Protein AF-0000000077147891 (afdb_homodimer)

Sequence (150 aa):
MVNLTILNRVKELRARFNFTQSVLAEKVGVTRQTIAAIEKGDYVPSLLLALTICDVFQLKMEDVFVLNKEEEEDEMVNLTILNRVKELRARFNFTQSVLAEKVGVTRQTIAAIEKGDYVPSLLLALTICDVFQLKMEDVFVLNKEEEEDE

Secondary structure (DSSP, 8-state):
-EEEEEEE-HHHHHHHTT--HHHHHHHHTS-HHHHHHHHHTS-PPPHHHHHHHHHHHT--HHHHEEEEEEE----/-EEEEEEE-HHHHHHHTT--HHHHHHHHTS-HHHHHHHHHTS-PPPHHHHHHHHHHHT--HHHHEEEEEEE----

Solvent-accessible surface area (backbone atoms only — not comparable to full-atom values): 8628 Å² total; per-residue (Å²): 90,80,44,80,45,77,45,69,39,56,57,62,49,35,53,76,71,70,41,53,55,56,55,48,12,58,76,63,70,54,49,39,67,55,47,51,31,40,57,70,64,78,38,79,60,47,39,68,55,46,51,42,48,24,57,75,68,68,48,56,54,74,77,40,46,37,84,39,80,40,74,45,72,78,125,91,79,44,80,43,78,45,69,40,55,58,62,51,35,53,74,72,70,39,52,55,57,55,48,11,58,76,62,69,52,50,40,66,56,46,51,31,40,56,70,65,79,35,79,60,47,38,67,54,46,52,42,47,23,57,75,68,69,48,56,54,73,76,40,45,38,85,39,78,42,76,44,72,79,124

Structure (mmCIF, N/CA/C/O backbone):
data_AF-0000000077147891-model_v1
#
loop_
_entity.id
_entity.type
_entity.pdbx_description
1 polymer 'Transcriptional regulator, PBSX family'
#
loop_
_atom_site.group_PDB
_atom_site.id
_atom_site.type_symbol
_atom_site.label_atom_id
_atom_site.label_alt_id
_atom_site.label_comp_id
_atom_site.label_asym_id
_atom_site.label_entity_id
_atom_site.label_seq_id
_atom_site.pdbx_PDB_ins_code
_atom_site.Cartn_x
_atom_site.Cartn_y
_atom_site.Cartn_z
_atom_site.occupancy
_atom_site.B_iso_or_equiv
_atom_site.auth_seq_id
_atom_site.auth_comp_id
_atom_site.auth_asym_id
_atom_site.auth_atom_id
_atom_site.pdbx_PDB_model_num
ATOM 1 N N . MET A 1 1 ? -22.75 -6.992 -5.176 1 82.69 1 MET A N 1
ATOM 2 C CA . MET A 1 1 ? -21.406 -6.77 -5.691 1 82.69 1 MET A CA 1
ATOM 3 C C . MET A 1 1 ? -20.516 -6.105 -4.641 1 82.69 1 MET A C 1
ATOM 5 O O . MET A 1 1 ? -20.984 -5.285 -3.855 1 82.69 1 MET A O 1
ATOM 9 N N . VAL A 1 2 ? -19.234 -6.695 -4.367 1 86.44 2 VAL A N 1
ATOM 10 C CA . VAL A 1 2 ? -18.375 -6.16 -3.316 1 86.44 2 VAL A CA 1
ATOM 11 C C . VAL A 1 2 ? -17.594 -4.961 -3.848 1 86.44 2 VAL A C 1
ATOM 13 O O . VAL A 1 2 ? -16.953 -5.039 -4.906 1 86.44 2 VAL A O 1
ATOM 16 N N . ASN A 1 3 ? -17.844 -3.812 -3.211 1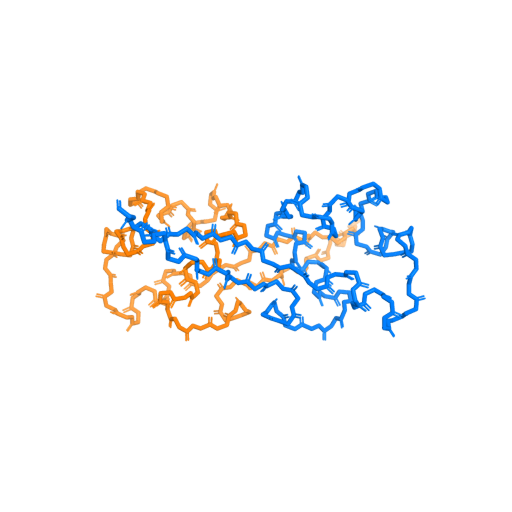 91.12 3 ASN A N 1
ATOM 17 C CA . ASN A 1 3 ? -17.094 -2.604 -3.551 1 91.12 3 ASN A CA 1
ATOM 18 C C . ASN A 1 3 ? -15.898 -2.41 -2.631 1 91.12 3 ASN A C 1
ATOM 20 O O . ASN A 1 3 ? -16.047 -2.389 -1.407 1 91.12 3 ASN A O 1
ATOM 24 N N . LEU A 1 4 ? -14.656 -2.375 -3.23 1 91.94 4 LEU A N 1
ATOM 25 C CA . LEU A 1 4 ? -13.43 -2.199 -2.467 1 91.94 4 LEU A CA 1
ATOM 26 C C . LEU A 1 4 ? -12.961 -0.747 -2.514 1 91.94 4 LEU A C 1
ATOM 28 O O . LEU A 1 4 ? -12.891 -0.148 -3.588 1 91.94 4 LEU A O 1
ATOM 32 N N . THR A 1 5 ? -12.812 -0.176 -1.314 1 94.5 5 THR A N 1
ATOM 33 C CA . THR A 1 5 ? -12.242 1.162 -1.21 1 94.5 5 THR A CA 1
ATOM 34 C C . THR A 1 5 ? -11.148 1.2 -0.147 1 94.5 5 THR A C 1
ATOM 36 O O . THR A 1 5 ? -10.945 0.225 0.579 1 94.5 5 THR A O 1
ATOM 39 N N . ILE A 1 6 ? -10.359 2.295 -0.214 1 97.19 6 ILE A N 1
ATOM 40 C CA . ILE A 1 6 ? -9.336 2.473 0.804 1 97.19 6 ILE A CA 1
ATOM 41 C C . ILE A 1 6 ? -9.719 3.625 1.729 1 97.19 6 ILE A C 1
ATOM 43 O O . ILE A 1 6 ? -10.016 4.727 1.264 1 97.19 6 ILE A O 1
ATOM 47 N N . LEU A 1 7 ? -9.734 3.307 2.992 1 96.75 7 LEU A N 1
ATOM 48 C CA . LEU A 1 7 ? -9.844 4.336 4.02 1 96.75 7 LEU A CA 1
ATOM 49 C C . LEU A 1 7 ? -8.477 4.68 4.602 1 96.75 7 LEU A C 1
ATOM 51 O O . LEU A 1 7 ? -7.594 3.822 4.664 1 96.75 7 LEU A O 1
ATOM 55 N N . ASN A 1 8 ? -8.344 5.941 4.895 1 98 8 ASN A N 1
ATOM 56 C CA . ASN A 1 8 ? -7.039 6.242 5.473 1 98 8 ASN A CA 1
ATOM 57 C C . ASN A 1 8 ? -7.168 7.055 6.758 1 98 8 ASN A C 1
ATOM 59 O O . ASN A 1 8 ? -8.195 7.691 6.992 1 98 8 ASN A O 1
ATOM 63 N N . ARG A 1 9 ? -6.188 7.004 7.609 1 98.5 9 ARG A N 1
ATOM 64 C CA . ARG A 1 9 ? -6.137 7.691 8.898 1 98.5 9 ARG A CA 1
ATOM 65 C C . ARG A 1 9 ? -5.07 8.781 8.891 1 98.5 9 ARG A C 1
ATOM 67 O O . ARG A 1 9 ? -4.555 9.156 9.945 1 98.5 9 ARG A O 1
ATOM 74 N N . VAL A 1 10 ? -4.742 9.32 7.785 1 98.81 10 VAL A N 1
ATOM 75 C CA . VAL A 1 10 ? -3.625 10.25 7.633 1 98.81 10 VAL A CA 1
ATOM 76 C C . VAL A 1 10 ? -3.893 11.516 8.438 1 98.81 10 VAL A C 1
ATOM 78 O O . VAL A 1 10 ? -3.014 12 9.156 1 98.81 10 VAL A O 1
ATOM 81 N N . LYS A 1 11 ? -5.098 11.984 8.359 1 98.69 11 LYS A N 1
ATOM 82 C CA . LYS A 1 11 ? -5.449 13.211 9.07 1 98.69 11 LYS A CA 1
ATOM 83 C C . LYS A 1 11 ? -5.316 13.023 10.578 1 98.69 11 LYS A C 1
ATOM 85 O O . LYS A 1 11 ? -4.707 13.844 11.266 1 98.69 11 LYS A O 1
ATOM 90 N N . GLU A 1 12 ? -5.891 11.992 11.039 1 98.62 12 GLU A N 1
ATOM 91 C CA . GLU A 1 12 ? -5.84 11.672 12.469 1 98.62 12 GLU A CA 1
ATOM 92 C C . GLU A 1 12 ? -4.402 11.508 12.945 1 98.62 12 GLU A C 1
ATOM 94 O O . GLU A 1 12 ? -4.023 12.047 13.984 1 98.62 12 GLU A O 1
ATOM 99 N N . LEU A 1 13 ? -3.617 10.789 12.219 1 98.69 13 LEU A N 1
ATOM 100 C CA . LEU A 1 13 ? -2.238 10.5 12.594 1 98.69 13 LEU A CA 1
ATOM 101 C C . LEU A 1 13 ? -1.378 11.758 12.508 1 98.69 13 LEU A C 1
ATOM 103 O O . LEU A 1 13 ? -0.541 12 13.383 1 98.69 13 LEU A O 1
ATOM 107 N N . ARG A 1 14 ? -1.604 12.469 11.445 1 98.44 14 ARG A N 1
ATOM 108 C CA . ARG A 1 14 ? -0.902 13.742 11.32 1 98.44 14 ARG A CA 1
ATOM 109 C C . ARG A 1 14 ? -1.11 14.609 12.562 1 98.44 14 ARG A C 1
ATOM 111 O O . ARG A 1 14 ? -0.156 15.172 13.094 1 98.44 14 ARG A O 1
ATOM 118 N N . ALA A 1 15 ? -2.324 14.734 13.016 1 98.38 15 ALA A N 1
ATOM 119 C CA . ALA A 1 15 ? -2.662 15.508 14.211 1 98.38 15 ALA A CA 1
ATOM 120 C C . ALA A 1 15 ? -1.997 14.922 15.445 1 98.38 15 ALA A C 1
ATOM 122 O O . ALA A 1 15 ? -1.457 15.656 16.281 1 98.38 15 ALA A O 1
ATOM 123 N N . ARG A 1 16 ? -2.006 13.625 15.594 1 98 16 ARG A N 1
ATOM 124 C CA . ARG A 1 16 ? -1.408 12.93 16.719 1 98 16 ARG A CA 1
ATOM 125 C C . ARG A 1 16 ? 0.085 13.219 16.828 1 98 16 ARG A C 1
ATOM 127 O O . ARG A 1 16 ? 0.633 13.32 17.922 1 98 16 ARG A O 1
ATOM 134 N N . PHE A 1 17 ? 0.773 13.391 15.703 1 97.62 17 PHE A N 1
ATOM 135 C CA . PHE A 1 17 ? 2.207 13.656 15.648 1 97.62 17 PHE A CA 1
ATOM 136 C C . PHE A 1 17 ? 2.482 15.156 15.688 1 97.62 17 PHE A C 1
ATOM 138 O O . PHE A 1 17 ? 3.637 15.578 15.594 1 97.62 17 PHE A O 1
ATOM 145 N N . ASN A 1 18 ? 1.436 15.977 15.727 1 98.25 18 ASN A N 1
ATOM 146 C CA . ASN A 1 18 ? 1.501 17.438 15.766 1 98.25 18 ASN A CA 1
ATOM 147 C C . ASN A 1 18 ? 2.125 18 14.492 1 98.25 18 ASN A C 1
ATOM 149 O O . ASN A 1 18 ? 2.939 18.922 14.547 1 98.25 18 ASN A O 1
ATOM 153 N N . PHE A 1 19 ? 1.843 17.359 13.414 1 98.56 19 PHE A N 1
ATOM 154 C CA . PHE A 1 19 ? 2.244 17.875 12.102 1 98.56 19 PHE A CA 1
ATOM 155 C C . PHE A 1 19 ? 1.125 18.703 11.484 1 98.56 19 PHE A C 1
ATOM 157 O O . PHE A 1 19 ? -0.053 18.359 11.617 1 98.56 19 PHE A O 1
ATOM 164 N N . THR A 1 20 ? 1.506 19.766 10.805 1 98.62 20 THR A N 1
ATOM 165 C CA . THR A 1 20 ? 0.604 20.359 9.828 1 98.62 20 THR A CA 1
ATOM 166 C C . THR A 1 20 ? 0.646 19.594 8.508 1 98.62 20 THR A C 1
ATOM 168 O O . THR A 1 20 ? 1.486 18.703 8.328 1 98.62 20 THR A O 1
ATOM 171 N N . GLN A 1 21 ? -0.267 19.938 7.652 1 98.81 21 GLN A N 1
ATOM 172 C CA . GLN A 1 21 ? -0.219 19.328 6.328 1 98.81 21 GLN A CA 1
ATOM 173 C C . GLN A 1 21 ? 1.093 19.641 5.621 1 98.81 21 GLN A C 1
ATOM 175 O O . GLN A 1 21 ? 1.663 18.797 4.938 1 98.81 21 GLN A O 1
ATOM 180 N N . SER A 1 22 ? 1.564 20.859 5.762 1 98.81 22 SER A N 1
ATOM 181 C CA . SER A 1 22 ? 2.799 21.312 5.121 1 98.81 22 SER A CA 1
ATOM 182 C C . SER A 1 22 ? 4.004 20.547 5.656 1 98.81 22 SER A C 1
ATOM 184 O O . SER A 1 22 ? 4.875 20.125 4.887 1 98.81 22 SER A O 1
ATOM 186 N N . VAL A 1 23 ? 4.02 20.344 6.957 1 98.75 23 VAL A N 1
ATOM 187 C CA . VAL A 1 23 ? 5.129 19.641 7.582 1 98.75 23 VAL A CA 1
ATOM 188 C C . VAL A 1 23 ? 5.148 18.188 7.105 1 98.75 23 VAL A C 1
ATOM 190 O O . VAL A 1 23 ? 6.199 17.656 6.727 1 98.75 23 VAL A O 1
ATOM 193 N N . LEU A 1 24 ? 4.02 17.531 7.129 1 98.75 24 LEU A N 1
ATOM 194 C CA . LEU A 1 24 ? 3.953 16.156 6.645 1 98.75 24 LEU A CA 1
ATOM 195 C C . LEU A 1 24 ? 4.367 16.078 5.18 1 98.75 24 LEU A C 1
ATOM 197 O O . LEU A 1 24 ? 5.105 15.172 4.793 1 98.75 24 LEU A O 1
ATOM 201 N N . ALA A 1 25 ? 3.902 16.984 4.359 1 98.88 25 ALA A N 1
ATOM 202 C CA . ALA A 1 25 ? 4.219 17.031 2.936 1 98.88 25 ALA A CA 1
ATOM 203 C C . ALA A 1 25 ? 5.727 17.094 2.711 1 98.88 25 ALA A C 1
ATOM 205 O O . ALA A 1 25 ? 6.273 16.375 1.867 1 98.88 25 ALA A O 1
ATOM 206 N N . GLU A 1 26 ? 6.32 17.906 3.473 1 98.56 26 GLU A N 1
ATOM 207 C CA . GLU A 1 26 ? 7.77 18.062 3.385 1 98.56 26 GLU A CA 1
ATOM 208 C C . GLU A 1 26 ? 8.492 16.781 3.766 1 98.56 26 GLU A C 1
ATOM 210 O O . GLU A 1 26 ? 9.414 16.344 3.068 1 98.56 26 GLU A O 1
ATOM 215 N N . LYS A 1 27 ? 8.055 16.172 4.809 1 97.81 27 LYS A N 1
ATOM 216 C CA . LYS A 1 27 ? 8.688 14.945 5.289 1 97.81 27 LYS A CA 1
ATOM 217 C C . LYS A 1 27 ? 8.531 13.812 4.273 1 97.81 27 LYS A C 1
ATOM 219 O O . LYS A 1 27 ? 9.422 12.977 4.133 1 97.81 27 LYS A O 1
ATOM 224 N N . VAL A 1 28 ? 7.426 13.797 3.646 1 97.5 28 VAL A N 1
ATOM 225 C CA . VAL A 1 28 ? 7.098 12.719 2.713 1 97.5 28 VAL A CA 1
ATOM 226 C C . VAL A 1 28 ? 7.664 13.047 1.333 1 97.5 28 VAL A C 1
ATOM 228 O O . VAL A 1 28 ? 7.938 12.141 0.54 1 97.5 28 VAL A O 1
ATOM 231 N N . GLY A 1 29 ? 7.781 14.273 1.048 1 97.5 29 GLY A N 1
ATOM 232 C CA . GLY A 1 29 ? 8.328 14.703 -0.228 1 97.5 29 GLY A CA 1
ATOM 233 C C . GLY A 1 29 ? 7.262 14.992 -1.27 1 97.5 29 GLY A C 1
ATOM 234 O O . GLY A 1 29 ? 7.43 14.656 -2.443 1 97.5 29 GLY A O 1
ATOM 235 N N . VAL A 1 30 ? 6.18 15.562 -0.877 1 98.5 30 VAL A N 1
ATOM 236 C CA . VAL A 1 30 ? 5.105 15.938 -1.792 1 98.5 30 VAL A CA 1
ATOM 237 C C . VAL A 1 30 ? 4.582 17.328 -1.432 1 98.5 30 VAL A C 1
ATOM 239 O O . VAL A 1 30 ? 5.117 17.984 -0.538 1 98.5 30 VAL A O 1
ATOM 242 N N . THR A 1 31 ? 3.609 17.688 -2.17 1 98.75 31 THR A N 1
ATOM 243 C CA . THR A 1 31 ? 3.021 19 -1.885 1 98.75 31 THR A CA 1
ATOM 244 C C . THR A 1 31 ? 1.979 18.891 -0.776 1 98.75 31 THR A C 1
ATOM 246 O O . THR A 1 31 ? 1.383 17.828 -0.577 1 98.75 31 THR A O 1
ATOM 249 N N . ARG A 1 32 ? 1.768 20.016 -0.121 1 98.75 32 ARG A N 1
ATOM 250 C CA . ARG A 1 32 ? 0.707 20.094 0.878 1 98.75 32 ARG A CA 1
ATOM 251 C C . ARG A 1 32 ? -0.642 19.703 0.277 1 98.75 32 ARG A C 1
ATOM 253 O O . ARG A 1 32 ? -1.457 19.047 0.934 1 98.75 32 ARG A O 1
ATOM 260 N N . GLN A 1 33 ? -0.865 20.094 -0.949 1 98.81 33 GLN A N 1
ATOM 261 C CA . GLN A 1 33 ? -2.121 19.781 -1.625 1 98.81 33 GLN A CA 1
ATOM 262 C C . GLN A 1 33 ? -2.311 18.281 -1.778 1 98.81 33 GLN A C 1
ATOM 264 O O . GLN A 1 33 ? -3.43 17.766 -1.672 1 98.81 33 GLN A O 1
ATOM 269 N N . THR A 1 34 ? -1.229 17.562 -2 1 98.75 34 THR A N 1
ATOM 270 C CA . THR A 1 34 ? -1.266 16.109 -2.119 1 98.75 34 THR A CA 1
ATOM 271 C C . THR A 1 34 ? -1.712 15.469 -0.806 1 98.75 34 THR A C 1
ATOM 273 O O . THR A 1 34 ? -2.576 14.594 -0.8 1 98.75 34 THR A O 1
ATOM 276 N N . ILE A 1 35 ? -1.143 15.961 0.269 1 98.88 35 ILE A N 1
ATOM 277 C CA . ILE A 1 35 ? -1.518 15.461 1.586 1 98.88 35 ILE A CA 1
ATOM 278 C C . ILE A 1 35 ? -2.998 15.734 1.841 1 98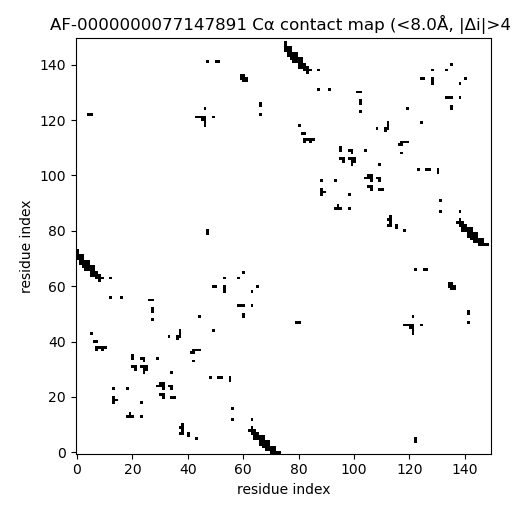.88 35 ILE A C 1
ATOM 280 O O . ILE A 1 35 ? -3.732 14.844 2.279 1 98.88 35 ILE A O 1
ATOM 284 N N . ALA A 1 36 ? -3.449 16.906 1.513 1 98.88 36 ALA A N 1
ATOM 285 C CA . ALA A 1 36 ? -4.848 17.297 1.71 1 98.88 36 ALA A CA 1
ATOM 286 C C . ALA A 1 36 ? -5.777 16.375 0.919 1 98.88 36 ALA A C 1
ATOM 288 O O . ALA A 1 36 ? -6.801 15.922 1.439 1 98.88 36 ALA A O 1
ATOM 289 N N . ALA A 1 37 ? -5.426 16.156 -0.325 1 98.75 37 ALA A N 1
ATOM 290 C CA . ALA A 1 37 ? -6.234 15.305 -1.193 1 98.75 37 ALA A CA 1
ATOM 291 C C . ALA A 1 37 ? -6.301 13.883 -0.655 1 98.75 37 ALA A C 1
ATOM 293 O O . ALA A 1 37 ? -7.344 13.227 -0.736 1 98.75 37 ALA A O 1
ATOM 294 N N . ILE A 1 38 ? -5.211 13.359 -0.179 1 98.75 38 ILE A N 1
ATOM 295 C CA . ILE A 1 38 ? -5.168 12.023 0.406 1 98.75 38 ILE A CA 1
ATOM 296 C C . ILE A 1 38 ? -6.094 11.961 1.621 1 98.75 38 ILE A C 1
ATOM 298 O O . ILE A 1 38 ? -6.902 11.039 1.749 1 98.75 38 ILE A O 1
ATOM 302 N N . GLU A 1 39 ? -6.027 12.992 2.465 1 98.69 39 GLU A N 1
ATOM 303 C CA . GLU A 1 39 ? -6.816 13.023 3.693 1 98.69 39 GLU A CA 1
ATOM 304 C C . GLU A 1 39 ? -8.312 13.031 3.389 1 98.69 39 GLU A C 1
ATOM 306 O O . GLU A 1 39 ? -9.102 12.398 4.094 1 98.69 39 GLU A O 1
ATOM 311 N N . LYS A 1 40 ? -8.656 13.594 2.342 1 97.62 40 LYS A N 1
ATOM 312 C CA . LYS A 1 40 ? -10.062 13.758 1.987 1 97.62 40 LYS A CA 1
ATOM 313 C C . LYS A 1 40 ? -10.578 12.562 1.195 1 97.62 40 LYS A C 1
ATOM 315 O O . LYS A 1 40 ? -11.781 12.43 0.969 1 97.62 40 LYS A O 1
ATOM 320 N N . GLY A 1 41 ? -9.727 11.797 0.738 1 96.81 41 GLY A N 1
ATOM 321 C CA . GLY A 1 41 ? -10.102 10.656 -0.079 1 96.81 41 GLY A CA 1
ATOM 322 C C . GLY A 1 41 ? -10.227 10.992 -1.554 1 96.81 41 GLY A C 1
ATOM 323 O O . GLY A 1 41 ? -10.664 10.164 -2.352 1 96.81 41 GLY A O 1
ATOM 324 N N . ASP A 1 42 ? -9.75 12.188 -1.96 1 96.88 42 ASP A N 1
ATOM 325 C CA . ASP A 1 42 ? -9.82 12.617 -3.354 1 96.88 42 ASP A CA 1
ATOM 326 C C . ASP A 1 42 ? -8.672 12.023 -4.168 1 96.88 42 ASP A C 1
ATOM 328 O O . ASP A 1 42 ? -8.711 12.039 -5.398 1 96.88 42 ASP A O 1
ATOM 332 N N . TYR A 1 43 ? -7.723 11.484 -3.455 1 97.75 43 TYR A N 1
ATOM 333 C CA . TYR A 1 43 ? -6.547 10.875 -4.074 1 97.75 43 TYR A CA 1
ATOM 334 C C . TYR A 1 43 ? -6.062 9.68 -3.266 1 97.75 43 TYR A C 1
ATOM 336 O O . TYR A 1 43 ? -5.848 9.781 -2.057 1 97.75 43 TYR A O 1
ATOM 344 N N . VAL A 1 44 ? -5.938 8.609 -3.902 1 97.69 44 VAL A N 1
ATOM 345 C CA . VAL A 1 44 ? -5.309 7.441 -3.293 1 97.69 44 VAL A CA 1
ATOM 346 C C . VAL A 1 44 ? -3.812 7.441 -3.602 1 97.69 44 VAL A C 1
ATOM 348 O O . VAL A 1 44 ? -3.412 7.445 -4.77 1 97.69 44 VAL A O 1
ATOM 351 N N . PRO A 1 45 ? -3.07 7.418 -2.559 1 98.62 45 PRO A N 1
ATOM 352 C CA . PRO A 1 45 ? -1.637 7.438 -2.863 1 98.62 45 PRO A CA 1
ATOM 353 C C . PRO A 1 45 ? -1.172 6.176 -3.59 1 98.62 45 PRO A C 1
ATOM 355 O O . PRO A 1 45 ? -1.824 5.133 -3.502 1 98.62 45 PRO A O 1
ATOM 358 N N . SER A 1 46 ? -0.034 6.367 -4.305 1 97.81 46 SER A N 1
ATOM 359 C CA . SER A 1 46 ? 0.661 5.188 -4.812 1 97.81 46 SER A CA 1
ATOM 360 C C . SER A 1 46 ? 1.181 4.316 -3.672 1 97.81 46 SER A C 1
ATOM 362 O O . SER A 1 46 ? 1.207 4.75 -2.518 1 97.81 46 SER A O 1
ATOM 364 N N . LEU A 1 47 ? 1.617 3.172 -4.039 1 98.44 47 LEU A N 1
ATOM 365 C CA . LEU A 1 47 ? 2.176 2.275 -3.035 1 98.44 47 LEU A CA 1
ATOM 366 C C . LEU A 1 47 ? 3.439 2.867 -2.42 1 98.44 47 LEU A C 1
ATOM 368 O O . LEU A 1 47 ? 3.639 2.795 -1.205 1 98.44 47 LEU A O 1
ATOM 372 N N . LEU A 1 48 ? 4.293 3.459 -3.236 1 97.62 48 LEU A N 1
ATOM 373 C CA . LEU A 1 48 ? 5.52 4.062 -2.727 1 97.62 48 LEU A CA 1
ATOM 374 C C . LEU A 1 48 ? 5.207 5.203 -1.764 1 97.62 48 LEU A C 1
ATOM 376 O O . LEU A 1 48 ? 5.805 5.293 -0.69 1 97.62 48 LEU A O 1
ATOM 380 N N . LEU A 1 49 ? 4.32 6.016 -2.16 1 98.12 49 LEU A N 1
ATOM 381 C CA . LEU A 1 49 ? 3.949 7.145 -1.318 1 98.12 49 LEU A CA 1
ATOM 382 C C . LEU A 1 49 ? 3.334 6.668 -0.007 1 98.12 49 LEU A C 1
ATOM 384 O O . LEU A 1 49 ? 3.643 7.207 1.06 1 98.12 49 LEU A O 1
ATOM 388 N N . ALA A 1 50 ? 2.475 5.672 -0.113 1 98.69 50 ALA A N 1
ATOM 389 C CA . ALA A 1 50 ? 1.851 5.102 1.078 1 98.69 50 ALA A CA 1
ATOM 390 C C . ALA A 1 50 ? 2.9 4.531 2.027 1 98.69 50 ALA A C 1
ATOM 392 O O . ALA A 1 50 ? 2.848 4.77 3.236 1 98.69 50 ALA A O 1
ATOM 393 N N . LEU A 1 51 ? 3.834 3.848 1.467 1 98.19 51 LEU A N 1
ATOM 394 C CA . LEU A 1 51 ? 4.906 3.287 2.283 1 98.19 51 LEU A CA 1
ATOM 395 C C . LEU A 1 51 ? 5.742 4.395 2.916 1 98.19 51 LEU A C 1
ATOM 397 O O . LEU A 1 51 ? 6.168 4.277 4.066 1 98.19 51 LEU A O 1
ATOM 401 N N . THR A 1 52 ? 5.965 5.461 2.193 1 97.31 52 THR A N 1
ATOM 402 C CA . THR A 1 52 ? 6.73 6.586 2.715 1 97.31 52 THR A CA 1
ATOM 403 C C . THR A 1 52 ? 5.984 7.262 3.863 1 97.31 52 THR A C 1
ATOM 405 O O . THR A 1 52 ? 6.586 7.617 4.879 1 97.31 52 THR A O 1
ATOM 408 N N . ILE A 1 53 ? 4.719 7.383 3.674 1 98.5 53 ILE A N 1
ATOM 409 C CA . ILE A 1 53 ? 3.893 7.969 4.723 1 98.5 53 ILE A CA 1
ATOM 410 C C . ILE A 1 53 ? 3.963 7.102 5.98 1 98.5 53 ILE A C 1
ATOM 412 O O . ILE A 1 53 ? 4.145 7.613 7.086 1 98.5 53 ILE A O 1
ATOM 416 N N . CYS A 1 54 ? 3.83 5.832 5.848 1 98.31 54 CYS A N 1
ATOM 417 C CA . CYS A 1 54 ? 3.922 4.91 6.977 1 98.31 54 CYS A CA 1
ATOM 418 C C . CYS A 1 54 ? 5.277 5.023 7.66 1 98.31 54 CYS A C 1
ATOM 420 O O . CYS A 1 54 ? 5.367 4.941 8.891 1 98.31 54 CYS A O 1
ATOM 422 N N . ASP A 1 55 ? 6.277 5.184 6.852 1 96.88 55 ASP A N 1
ATOM 423 C CA . ASP A 1 55 ? 7.629 5.316 7.383 1 96.88 55 ASP A CA 1
ATOM 424 C C . ASP A 1 55 ? 7.758 6.562 8.258 1 96.88 55 ASP A C 1
ATOM 426 O O . ASP A 1 55 ? 8.352 6.516 9.336 1 96.88 55 ASP A O 1
ATOM 430 N N . VAL A 1 56 ? 7.203 7.613 7.805 1 97.56 56 VAL A N 1
ATOM 431 C CA . VAL A 1 56 ? 7.25 8.867 8.547 1 97.56 56 VAL A CA 1
ATOM 432 C C . VAL A 1 56 ? 6.531 8.711 9.883 1 97.56 56 VAL A C 1
ATOM 434 O O . VAL A 1 56 ? 7.008 9.195 10.914 1 97.56 56 VAL A O 1
ATOM 437 N N . PHE A 1 57 ? 5.43 7.977 9.812 1 98.25 57 PHE A N 1
ATOM 438 C CA . PHE A 1 57 ? 4.652 7.789 11.031 1 98.25 57 PHE A CA 1
ATOM 439 C C . PHE A 1 57 ? 5.207 6.637 11.859 1 98.25 57 PHE A C 1
ATOM 441 O O . PHE A 1 57 ? 4.824 6.449 13.016 1 98.25 57 PHE A O 1
ATOM 448 N N . GLN A 1 58 ? 6.086 5.871 11.258 1 97.75 58 GLN A N 1
ATOM 449 C CA . GLN A 1 58 ? 6.613 4.668 11.891 1 97.75 58 GLN A CA 1
ATOM 450 C C . GLN A 1 58 ? 5.488 3.717 12.289 1 97.75 58 GLN A C 1
ATOM 452 O O . GLN A 1 58 ? 5.457 3.215 13.414 1 97.75 58 GLN A O 1
ATOM 457 N N . LEU A 1 59 ? 4.559 3.516 11.438 1 98.06 59 LEU A N 1
ATOM 458 C CA . LEU A 1 59 ? 3.414 2.631 11.625 1 98.06 59 LEU A CA 1
ATOM 459 C C . LEU A 1 59 ? 3.316 1.622 10.484 1 98.06 59 LEU A C 1
ATOM 461 O O . LEU A 1 59 ? 3.873 1.841 9.406 1 98.06 59 LEU A O 1
ATOM 465 N N . LYS A 1 60 ? 2.6 0.607 10.773 1 97.69 60 LYS A N 1
ATOM 466 C CA . LYS A 1 60 ? 2.33 -0.394 9.742 1 97.69 60 LYS A CA 1
ATOM 467 C C . LYS A 1 60 ? 1.28 0.103 8.758 1 97.69 60 LYS A C 1
ATOM 469 O O . LYS A 1 60 ? 0.469 0.97 9.086 1 97.69 60 LYS A O 1
ATOM 474 N N . MET A 1 61 ? 1.289 -0.475 7.609 1 98.12 61 MET A N 1
ATOM 475 C CA . MET A 1 61 ? 0.393 -0.063 6.535 1 98.12 61 MET A CA 1
ATOM 476 C C . MET A 1 61 ? -1.062 -0.114 6.988 1 98.12 61 MET A C 1
ATOM 478 O O . MET A 1 61 ? -1.81 0.848 6.801 1 98.12 61 MET A O 1
ATOM 482 N N . GLU A 1 62 ? -1.394 -1.186 7.684 1 97.12 62 GLU A N 1
ATOM 483 C CA . GLU A 1 62 ? -2.789 -1.432 8.039 1 97.12 62 GLU A CA 1
ATOM 484 C C . GLU A 1 62 ? -3.266 -0.458 9.109 1 97.12 62 GLU A C 1
ATOM 486 O O . GLU A 1 62 ? -4.469 -0.333 9.352 1 97.12 62 GLU A O 1
ATOM 491 N N . ASP A 1 63 ? -2.291 0.218 9.742 1 97.81 63 ASP A N 1
ATOM 492 C CA . ASP A 1 63 ? -2.637 1.229 10.734 1 97.81 63 ASP A CA 1
ATOM 493 C C . ASP A 1 63 ? -2.949 2.568 10.07 1 97.81 63 ASP A C 1
ATOM 495 O O . ASP A 1 63 ? -3.502 3.469 10.703 1 97.81 63 ASP A O 1
ATOM 499 N N . VAL A 1 64 ? -2.664 2.705 8.836 1 98.69 64 VAL A N 1
ATOM 500 C CA . VAL A 1 64 ? -2.764 3.998 8.172 1 98.69 64 VAL A CA 1
ATOM 501 C C . VAL A 1 64 ? -3.791 3.922 7.043 1 98.69 64 VAL A C 1
ATOM 503 O O . VAL A 1 64 ? -4.625 4.816 6.891 1 98.69 64 VAL A O 1
ATOM 506 N N . PHE A 1 65 ? -3.693 2.834 6.262 1 98.38 65 PHE A N 1
ATOM 507 C CA . PHE A 1 65 ? -4.574 2.586 5.129 1 98.38 65 PHE A CA 1
ATOM 508 C C . PHE A 1 65 ? -5.293 1.251 5.281 1 98.38 65 PHE A C 1
ATOM 510 O O . PHE A 1 65 ? -4.652 0.215 5.469 1 98.38 65 PHE A O 1
ATOM 517 N N . VAL A 1 66 ? -6.617 1.294 5.133 1 95.38 66 VAL A N 1
ATOM 518 C CA . VAL A 1 66 ? -7.418 0.107 5.418 1 95.38 66 VAL A CA 1
ATOM 519 C C . VAL A 1 66 ? -8.289 -0.233 4.207 1 95.38 66 VAL A C 1
ATOM 521 O O . VAL A 1 66 ? -8.938 0.645 3.637 1 95.38 66 VAL A O 1
ATOM 524 N N . LEU A 1 67 ? -8.25 -1.451 3.824 1 94.56 67 LEU A N 1
ATOM 525 C CA . LEU A 1 67 ? -9.133 -1.942 2.77 1 94.56 67 LEU A CA 1
ATOM 526 C C . LEU A 1 67 ? -10.57 -2.047 3.268 1 94.56 67 LEU A C 1
ATOM 528 O O . LEU A 1 67 ? -10.852 -2.77 4.227 1 94.56 67 LEU A O 1
ATOM 532 N N . ASN A 1 68 ? -11.43 -1.289 2.678 1 93.12 68 ASN A N 1
ATOM 533 C CA . ASN A 1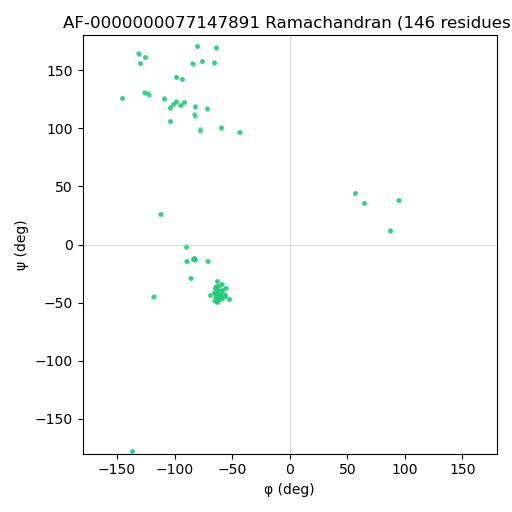 68 ? -12.844 -1.289 3.031 1 93.12 68 ASN A CA 1
ATOM 534 C C . ASN A 1 68 ? -13.68 -2.043 1.997 1 93.12 68 ASN A C 1
ATOM 536 O O . ASN A 1 68 ? -13.641 -1.721 0.809 1 93.12 68 ASN A O 1
ATOM 540 N N . LYS A 1 69 ? -14.312 -3.111 2.484 1 92.75 69 LYS A N 1
ATOM 541 C CA . LYS A 1 69 ? -15.156 -3.928 1.619 1 92.75 69 LYS A CA 1
ATOM 542 C C . LYS A 1 69 ? -16.641 -3.648 1.878 1 92.75 69 LYS A C 1
ATOM 544 O O . LYS A 1 69 ? -17.141 -3.875 2.984 1 92.75 69 LYS A O 1
ATOM 549 N N . GLU A 1 70 ? -17.266 -2.922 0.918 1 90.38 70 GLU A N 1
ATOM 550 C CA . GLU A 1 70 ? -18.688 -2.625 1.05 1 90.38 70 GLU A CA 1
ATOM 551 C C . GLU A 1 70 ? -19.516 -3.549 0.172 1 90.38 70 GLU A C 1
ATOM 553 O O . GLU A 1 70 ? -19.188 -3.783 -0.991 1 90.38 70 GLU A O 1
ATOM 558 N N . GLU A 1 71 ? -20.453 -4.332 0.826 1 86.56 71 GLU A N 1
ATOM 559 C CA 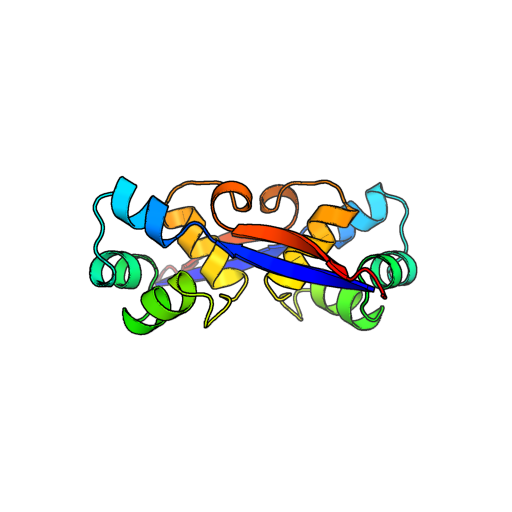. GLU A 1 71 ? -21.344 -5.199 0.055 1 86.56 71 GLU A CA 1
ATOM 560 C C . GLU A 1 71 ? -22.547 -4.422 -0.484 1 86.56 71 GLU A C 1
ATOM 562 O O . GLU A 1 71 ? -23.156 -3.627 0.236 1 86.56 71 GLU A O 1
ATOM 567 N N . GLU A 1 72 ? -22.562 -4.25 -1.838 1 77.25 72 GLU A N 1
ATOM 568 C CA . GLU A 1 72 ? -23.766 -3.662 -2.395 1 77.25 72 GLU A CA 1
ATOM 569 C C . GLU A 1 72 ? -24.891 -4.691 -2.482 1 77.25 72 GLU A C 1
ATOM 571 O O . GLU A 1 72 ? -24.688 -5.789 -3.008 1 77.25 72 GLU A O 1
ATOM 576 N N . GLU A 1 73 ? -25.797 -4.652 -1.437 1 70.94 73 GLU A N 1
ATOM 577 C CA . GLU A 1 73 ? -27 -5.465 -1.568 1 70.94 73 GLU A CA 1
ATOM 578 C C . GLU A 1 73 ? -27.812 -5.066 -2.803 1 70.94 73 GLU A C 1
ATOM 580 O O . GLU A 1 73 ? -27.906 -3.881 -3.127 1 70.94 73 GLU A O 1
ATOM 585 N N . ASP A 1 74 ? -27.625 -5.848 -3.742 1 63.94 74 ASP A N 1
ATOM 586 C CA . ASP A 1 74 ? -28.641 -5.629 -4.773 1 63.94 74 ASP A CA 1
ATOM 587 C C . ASP A 1 74 ? -30.016 -5.465 -4.152 1 63.94 74 ASP A C 1
ATOM 589 O O . ASP A 1 74 ? -30.5 -6.348 -3.434 1 63.94 74 ASP A O 1
ATOM 593 N N . GLU A 1 75 ? -30.672 -4.383 -3.852 1 46.69 75 GLU A N 1
ATOM 594 C CA . GLU A 1 75 ? -32.125 -4.371 -3.74 1 46.69 75 GLU A CA 1
ATOM 595 C C . GLU A 1 75 ? -32.781 -4.957 -4.992 1 46.69 75 GLU A C 1
ATOM 597 O O . GLU A 1 75 ? -32.25 -4.809 -6.098 1 46.69 75 GLU A O 1
ATOM 602 N N . MET B 1 1 ? 22.594 10.516 -2.73 1 82.19 1 MET B N 1
ATOM 603 C CA . MET B 1 1 ? 21.156 10.648 -2.922 1 82.19 1 MET B CA 1
ATOM 604 C C . MET B 1 1 ? 20.438 9.328 -2.623 1 82.19 1 MET B C 1
ATOM 606 O O . MET B 1 1 ? 20.969 8.258 -2.916 1 82.19 1 MET B O 1
ATOM 610 N N . VAL B 1 2 ? 19.328 9.344 -1.72 1 86 2 VAL B N 1
ATOM 611 C CA . VAL B 1 2 ? 18.672 8.109 -1.33 1 86 2 VAL B CA 1
ATOM 612 C C . VAL B 1 2 ? 17.656 7.699 -2.408 1 86 2 VAL B C 1
ATOM 614 O O . VAL B 1 2 ? 16.844 8.508 -2.836 1 86 2 VAL B O 1
ATOM 617 N N . ASN B 1 3 ? 17.906 6.52 -2.969 1 90.94 3 ASN B N 1
ATOM 618 C CA . ASN B 1 3 ? 16.969 5.957 -3.945 1 90.94 3 ASN B CA 1
ATOM 619 C C . ASN B 1 3 ? 15.984 5 -3.289 1 90.94 3 ASN B C 1
ATOM 621 O O . ASN B 1 3 ? 16.391 4.059 -2.602 1 90.94 3 ASN B O 1
ATOM 625 N N . LEU B 1 4 ? 14.648 5.305 -3.389 1 91.44 4 LEU B N 1
ATOM 626 C CA . LEU B 1 4 ? 13.594 4.477 -2.805 1 91.44 4 LEU B CA 1
ATOM 627 C C . LEU B 1 4 ? 12.977 3.566 -3.857 1 91.44 4 LEU B C 1
ATOM 629 O O . LEU B 1 4 ? 12.602 4.023 -4.941 1 91.44 4 LEU B O 1
ATOM 633 N N . THR B 1 5 ? 13.039 2.271 -3.57 1 94.12 5 THR B N 1
ATOM 634 C CA . THR B 1 5 ? 12.359 1.305 -4.426 1 94.12 5 THR B CA 1
ATOM 635 C C . THR B 1 5 ? 11.516 0.344 -3.592 1 94.12 5 THR B C 1
ATOM 637 O O . THR B 1 5 ? 11.594 0.353 -2.361 1 94.12 5 THR B O 1
ATOM 640 N N . ILE B 1 6 ? 10.609 -0.344 -4.309 1 97 6 ILE B N 1
ATOM 641 C CA . ILE B 1 6 ? 9.797 -1.348 -3.625 1 97 6 ILE B CA 1
ATOM 642 C C . ILE B 1 6 ? 10.234 -2.744 -4.062 1 97 6 ILE B C 1
ATOM 644 O O . ILE B 1 6 ? 10.312 -3.033 -5.258 1 97 6 ILE B O 1
ATOM 648 N N . LEU B 1 7 ? 10.555 -3.525 -3.066 1 96.62 7 LEU B N 1
ATOM 649 C CA . LEU B 1 7 ? 10.773 -4.949 -3.283 1 96.62 7 LEU B CA 1
ATOM 650 C C . LEU B 1 7 ? 9.531 -5.754 -2.91 1 96.62 7 LEU B C 1
ATOM 652 O O . LEU B 1 7 ? 8.781 -5.359 -2.016 1 96.62 7 LEU B O 1
ATOM 656 N N . ASN B 1 8 ? 9.328 -6.789 -3.699 1 97.94 8 ASN B N 1
ATOM 657 C CA . ASN B 1 8 ? 8.156 -7.555 -3.307 1 97.94 8 ASN B CA 1
ATOM 658 C C . ASN B 1 8 ? 8.461 -9.047 -3.205 1 97.94 8 ASN B C 1
ATOM 660 O O . ASN B 1 8 ? 9.438 -9.523 -3.789 1 97.94 8 ASN B O 1
ATOM 664 N N . ARG B 1 9 ? 7.703 -9.781 -2.443 1 98.44 9 ARG B N 1
ATOM 665 C CA . ARG B 1 9 ? 7.855 -11.211 -2.207 1 98.44 9 ARG B CA 1
ATOM 666 C C . ARG B 1 9 ? 6.703 -11.992 -2.832 1 98.44 9 ARG B C 1
ATOM 668 O O . ARG B 1 9 ? 6.383 -13.102 -2.389 1 98.44 9 ARG B O 1
ATOM 675 N N . VAL B 1 10 ? 6.09 -11.5 -3.83 1 98.81 10 VAL B N 1
ATOM 676 C CA . VAL B 1 10 ? 4.871 -12.07 -4.402 1 98.81 10 VAL B CA 1
ATOM 677 C C . VAL B 1 10 ? 5.164 -13.453 -4.969 1 98.81 10 VAL B C 1
ATOM 679 O O . VAL B 1 10 ? 4.418 -14.406 -4.727 1 98.81 10 VAL B O 1
ATOM 682 N N . LYS B 1 11 ? 6.277 -13.562 -5.645 1 98.69 11 LYS B N 1
ATOM 683 C CA . LYS B 1 11 ? 6.641 -14.844 -6.246 1 98.69 11 LYS B CA 1
ATOM 684 C C . LYS B 1 11 ? 6.852 -15.914 -5.18 1 98.69 11 LYS B C 1
ATOM 686 O O . LYS B 1 11 ? 6.316 -17.016 -5.285 1 98.69 11 LYS B O 1
ATOM 691 N N . GLU B 1 12 ? 7.617 -15.57 -4.227 1 98.62 12 GLU B N 1
ATOM 692 C CA . GLU B 1 12 ? 7.902 -16.484 -3.125 1 98.62 12 GLU B CA 1
ATOM 693 C C . GLU B 1 12 ? 6.621 -16.906 -2.404 1 98.62 12 GLU B C 1
ATOM 695 O O . GLU B 1 12 ? 6.414 -18.078 -2.131 1 98.62 12 GLU B O 1
ATOM 700 N N . LEU B 1 13 ? 5.77 -15.969 -2.107 1 98.69 13 LEU B N 1
ATOM 701 C CA . LEU B 1 13 ? 4.539 -16.219 -1.366 1 98.69 13 LEU B CA 1
ATOM 702 C C . LEU B 1 13 ? 3.553 -17.016 -2.209 1 98.69 13 LEU B C 1
ATOM 704 O O . LEU B 1 13 ? 2.895 -17.938 -1.701 1 98.69 13 LEU B O 1
ATOM 708 N N . ARG B 1 14 ? 3.475 -16.609 -3.438 1 98.44 14 ARG B N 1
ATOM 709 C CA . ARG B 1 14 ? 2.631 -17.375 -4.348 1 98.44 14 ARG B CA 1
ATOM 710 C C . ARG B 1 14 ? 3.002 -18.859 -4.328 1 98.44 14 ARG B C 1
ATOM 712 O O . ARG B 1 14 ? 2.127 -19.719 -4.242 1 98.44 14 ARG B O 1
ATOM 719 N N . ALA B 1 15 ? 4.266 -19.172 -4.418 1 98.38 15 ALA B N 1
ATOM 720 C CA . ALA B 1 15 ? 4.762 -20.547 -4.383 1 98.38 15 ALA B CA 1
ATOM 721 C C . ALA B 1 15 ? 4.438 -21.203 -3.047 1 98.38 15 ALA B C 1
ATOM 723 O O . ALA B 1 15 ? 4.012 -22.359 -3.01 1 98.38 15 ALA B O 1
ATOM 724 N N . ARG B 1 16 ? 4.617 -20.516 -1.964 1 98 16 ARG B N 1
ATOM 725 C CA . ARG B 1 16 ? 4.348 -21.031 -0.624 1 98 16 ARG B CA 1
ATOM 726 C C . ARG B 1 16 ? 2.887 -21.438 -0.478 1 98 16 ARG B C 1
ATOM 728 O O . ARG B 1 16 ? 2.576 -22.406 0.208 1 98 16 ARG B O 1
ATOM 735 N N . PHE B 1 17 ? 1.955 -20.75 -1.127 1 97.56 17 PHE B N 1
ATOM 736 C CA . PHE B 1 17 ? 0.524 -21.016 -1.054 1 97.56 17 PHE B CA 1
ATOM 737 C C . PHE B 1 17 ? 0.101 -22 -2.143 1 97.56 17 PHE B C 1
ATOM 739 O O . PHE B 1 17 ? -1.085 -22.297 -2.279 1 97.56 17 PHE B O 1
ATOM 746 N N . ASN B 1 18 ? 1.047 -22.422 -2.98 1 98.25 18 ASN B N 1
ATOM 747 C CA . ASN B 1 18 ? 0.832 -23.359 -4.078 1 98.25 18 ASN B CA 1
ATOM 748 C C . ASN B 1 18 ? -0.106 -22.781 -5.133 1 98.25 18 ASN B C 1
ATOM 750 O O . ASN B 1 18 ? -0.99 -23.469 -5.633 1 98.25 18 ASN B O 1
ATOM 754 N N . PHE B 1 19 ? 0.003 -21.531 -5.336 1 98.5 19 PHE B N 1
ATOM 755 C CA . PHE B 1 19 ? -0.72 -20.875 -6.418 1 98.5 19 PHE B CA 1
ATOM 756 C C . PHE B 1 19 ? 0.144 -20.781 -7.672 1 98.5 19 PHE B C 1
ATOM 758 O O . PHE B 1 19 ? 1.353 -20.547 -7.586 1 98.5 19 PHE B O 1
ATOM 765 N N . THR B 1 20 ? -0.472 -20.953 -8.805 1 98.62 20 THR B N 1
ATOM 766 C CA . THR B 1 20 ? 0.133 -20.469 -10.047 1 98.62 20 THR B CA 1
ATOM 767 C C . THR B 1 20 ? -0.104 -18.984 -10.219 1 98.62 20 THR B C 1
ATOM 769 O O . THR B 1 20 ? -0.859 -18.375 -9.453 1 98.62 20 THR B O 1
ATOM 772 N N . GLN B 1 21 ? 0.561 -18.438 -11.195 1 98.81 21 GLN B N 1
ATOM 773 C CA . GLN B 1 21 ? 0.302 -17.031 -11.492 1 98.81 21 GLN B CA 1
ATOM 774 C C . GLN B 1 21 ? -1.155 -16.812 -11.891 1 98.81 21 GLN B C 1
ATOM 776 O O . GLN B 1 21 ? -1.762 -15.805 -11.508 1 98.81 21 GLN B O 1
ATOM 781 N N . SER B 1 22 ? -1.714 -17.719 -12.648 1 98.81 22 SER B N 1
ATOM 782 C CA . SER B 1 22 ? -3.096 -17.625 -13.109 1 98.81 22 SER B CA 1
ATOM 783 C C . SER B 1 22 ? -4.074 -17.688 -11.938 1 98.81 22 SER B C 1
ATOM 785 O O . SER B 1 22 ? -5.035 -16.906 -11.891 1 98.81 22 SER B O 1
ATOM 787 N N . VAL B 1 23 ? -3.795 -18.578 -11.016 1 98.75 23 VAL B N 1
ATOM 788 C CA . VAL B 1 23 ? -4.668 -18.734 -9.852 1 98.75 23 VAL B CA 1
ATOM 789 C C . VAL B 1 23 ? -4.629 -17.453 -9.008 1 98.75 23 VAL B C 1
ATOM 791 O O . VAL B 1 23 ? -5.672 -16.938 -8.602 1 98.75 23 VAL B O 1
ATOM 794 N N . LEU B 1 24 ? -3.453 -16.969 -8.734 1 98.75 24 LEU B N 1
ATOM 795 C CA . LEU B 1 24 ? -3.34 -15.734 -7.965 1 98.75 24 LEU B CA 1
ATOM 796 C C . LEU B 1 24 ? -4.039 -14.578 -8.68 1 98.75 24 LEU B C 1
ATOM 798 O O . LEU B 1 24 ? -4.738 -13.781 -8.047 1 98.75 24 LEU B O 1
ATOM 802 N N . ALA B 1 25 ? -3.852 -14.461 -9.969 1 98.88 25 ALA B N 1
ATOM 803 C CA . ALA B 1 25 ? -4.461 -13.406 -10.773 1 98.88 25 ALA B CA 1
ATOM 804 C C . ALA B 1 25 ? -5.98 -13.43 -10.648 1 98.88 25 ALA B C 1
ATOM 806 O O . ALA B 1 25 ? -6.609 -12.383 -10.469 1 98.88 25 ALA B O 1
ATOM 807 N N . GLU B 1 26 ? -6.492 -14.57 -10.688 1 98.56 26 GLU B N 1
ATOM 808 C CA . GLU B 1 26 ? -7.934 -14.742 -10.547 1 98.56 26 GLU B CA 1
ATOM 809 C C . GLU B 1 26 ? -8.414 -14.305 -9.172 1 98.56 26 GLU B C 1
ATOM 811 O O . GLU B 1 26 ? -9.406 -13.586 -9.047 1 98.56 26 GLU B O 1
ATOM 816 N N . LYS B 1 27 ? -7.711 -14.711 -8.172 1 97.81 27 LYS B N 1
ATOM 817 C CA . LYS B 1 27 ? -8.094 -14.383 -6.805 1 97.81 27 LYS B CA 1
ATOM 818 C C . LYS B 1 27 ? -8.023 -12.883 -6.559 1 97.81 27 LYS B C 1
ATOM 820 O O . LYS B 1 27 ? -8.828 -12.336 -5.793 1 97.81 27 LYS B O 1
ATOM 825 N N . VAL B 1 28 ? -7.086 -12.266 -7.152 1 97.56 28 VAL B N 1
ATOM 826 C CA . VAL B 1 28 ? -6.844 -10.844 -6.945 1 97.56 28 VAL B CA 1
ATOM 827 C C . VAL B 1 28 ? -7.719 -10.023 -7.891 1 97.56 28 VAL B C 1
ATOM 829 O O . VAL B 1 28 ? -8.055 -8.875 -7.598 1 97.56 28 VAL B O 1
ATOM 832 N N . GLY B 1 29 ? -8.039 -10.57 -8.992 1 97.5 29 GLY B N 1
ATOM 833 C CA . GLY B 1 29 ? -8.883 -9.898 -9.961 1 97.5 29 GLY B CA 1
ATOM 834 C C . GLY B 1 29 ? -8.094 -9.156 -11.023 1 97.5 29 GLY B C 1
ATOM 835 O O . GLY B 1 29 ? -8.469 -8.047 -11.422 1 97.5 29 GLY B O 1
ATOM 836 N N . VAL B 1 30 ? -7.012 -9.719 -11.461 1 98.5 30 VAL B N 1
ATOM 837 C CA . VAL B 1 30 ? -6.199 -9.133 -12.523 1 98.5 30 VAL B CA 1
ATOM 838 C C . VAL B 1 30 ? -5.766 -10.219 -13.508 1 98.5 30 VAL B C 1
ATOM 840 O O . VAL B 1 30 ? -6.176 -11.375 -13.375 1 98.5 30 VAL B O 1
ATOM 843 N N . THR B 1 31 ? -5.016 -9.781 -14.438 1 98.69 31 THR B N 1
ATOM 844 C CA . THR B 1 31 ? -4.527 -10.75 -15.406 1 98.69 31 THR B CA 1
ATOM 845 C C . THR B 1 31 ? -3.271 -11.445 -14.891 1 98.69 31 THR B C 1
ATOM 847 O O . THR B 1 31 ? -2.531 -10.883 -14.086 1 98.69 31 THR B O 1
ATOM 850 N N . ARG B 1 32 ? -3.047 -12.641 -15.414 1 98.75 32 ARG B N 1
ATOM 851 C CA . ARG B 1 32 ? -1.816 -13.359 -15.117 1 98.75 32 ARG B CA 1
ATOM 852 C C . ARG B 1 32 ? -0.59 -12.523 -15.461 1 98.75 32 ARG B C 1
ATOM 854 O O . ARG B 1 32 ? 0.412 -12.555 -14.742 1 98.75 32 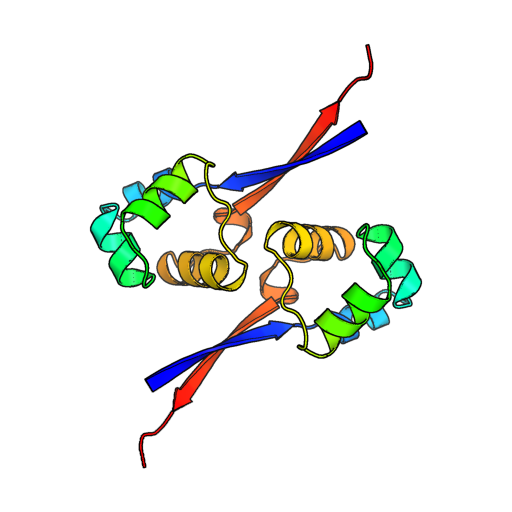ARG B O 1
ATOM 861 N N . GLN B 1 33 ? -0.67 -11.781 -16.547 1 98.81 33 GLN B N 1
ATOM 862 C CA . GLN B 1 33 ? 0.44 -10.938 -16.969 1 98.81 33 GLN B CA 1
ATOM 863 C C . GLN B 1 33 ? 0.755 -9.867 -15.93 1 98.81 33 GLN B C 1
ATOM 865 O O . GLN B 1 33 ? 1.92 -9.523 -15.719 1 98.81 33 GLN B O 1
ATOM 870 N N . THR B 1 34 ? -0.266 -9.359 -15.273 1 98.75 34 THR B N 1
ATOM 871 C CA . THR B 1 34 ? -0.099 -8.367 -14.227 1 98.75 34 THR B CA 1
ATOM 872 C C . THR B 1 34 ? 0.677 -8.945 -13.047 1 98.75 34 THR B C 1
ATOM 874 O O . THR B 1 34 ? 1.614 -8.32 -12.547 1 98.75 34 THR B O 1
ATOM 877 N N . ILE B 1 35 ? 0.305 -10.148 -12.68 1 98.88 35 ILE B N 1
ATOM 878 C CA . ILE B 1 35 ? 0.999 -10.828 -11.586 1 98.88 35 ILE B CA 1
ATOM 879 C C . ILE B 1 35 ? 2.461 -11.047 -11.969 1 98.88 35 ILE B C 1
ATOM 881 O O . ILE B 1 35 ? 3.363 -10.766 -11.172 1 98.88 35 ILE B O 1
ATOM 885 N N . ALA B 1 36 ? 2.697 -11.477 -13.164 1 98.88 36 ALA B N 1
ATOM 886 C CA . ALA B 1 36 ? 4.055 -11.727 -13.641 1 98.88 36 ALA B CA 1
ATOM 887 C C . ALA B 1 36 ? 4.895 -10.445 -13.602 1 98.88 36 ALA B C 1
ATOM 889 O O . ALA B 1 36 ? 6.047 -10.469 -13.164 1 98.88 36 ALA B O 1
ATOM 890 N N . ALA B 1 37 ? 4.312 -9.383 -14.094 1 98.75 37 ALA B N 1
ATOM 891 C CA . ALA B 1 37 ? 5.004 -8.094 -14.117 1 98.75 37 ALA B CA 1
ATOM 892 C C . ALA B 1 37 ? 5.34 -7.621 -12.703 1 98.75 37 ALA B C 1
ATOM 894 O O . ALA B 1 37 ? 6.406 -7.047 -12.469 1 98.75 37 ALA B O 1
ATOM 895 N N . ILE B 1 38 ? 4.449 -7.781 -11.789 1 98.69 38 ILE B N 1
ATOM 896 C CA . ILE B 1 38 ? 4.676 -7.41 -10.391 1 98.69 38 ILE B CA 1
ATOM 897 C C . ILE B 1 38 ? 5.836 -8.227 -9.828 1 98.69 38 ILE B C 1
ATOM 899 O O . ILE B 1 38 ? 6.75 -7.672 -9.211 1 98.69 38 ILE B O 1
ATOM 903 N N . GLU B 1 39 ? 5.848 -9.523 -10.109 1 98.69 39 GLU B N 1
ATOM 904 C CA . GLU B 1 39 ? 6.867 -10.422 -9.578 1 98.69 39 GLU B CA 1
ATOM 905 C C . GLU B 1 39 ? 8.258 -10.047 -10.086 1 98.69 39 GLU B C 1
ATOM 907 O O . GLU B 1 39 ? 9.234 -10.125 -9.344 1 98.69 39 GLU B O 1
ATOM 912 N N . LYS B 1 40 ? 8.297 -9.539 -11.219 1 97.56 40 LYS B N 1
ATOM 913 C CA . LYS B 1 40 ? 9.578 -9.227 -11.859 1 97.56 40 LYS B CA 1
ATOM 914 C C . LYS B 1 40 ? 10.031 -7.812 -11.508 1 97.56 40 LYS B C 1
ATOM 916 O O . LYS B 1 40 ? 11.164 -7.43 -11.805 1 97.56 40 LYS B O 1
ATOM 921 N N . GLY B 1 41 ? 9.188 -7.074 -11.008 1 96.75 41 GLY B N 1
ATOM 922 C CA . GLY B 1 41 ? 9.5 -5.691 -10.68 1 96.75 41 GLY B CA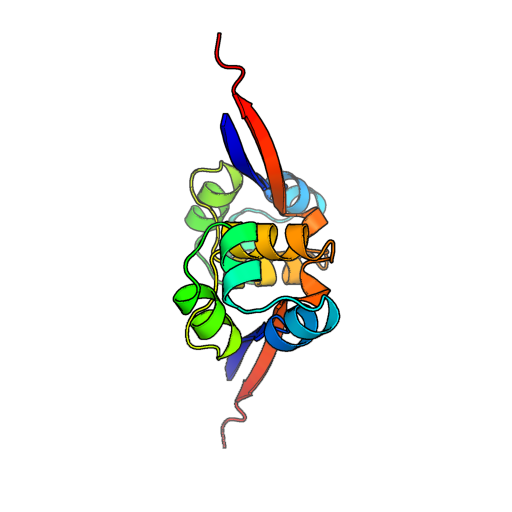 1
ATOM 923 C C . GLY B 1 41 ? 9.273 -4.742 -11.844 1 96.75 41 GLY B C 1
ATOM 924 O O . GLY B 1 41 ? 9.625 -3.561 -11.758 1 96.75 41 GLY B O 1
ATOM 925 N N . ASP B 1 42 ? 8.602 -5.199 -12.906 1 96.75 42 ASP B N 1
ATOM 926 C CA . ASP B 1 42 ? 8.328 -4.375 -14.078 1 96.75 42 ASP B CA 1
ATOM 927 C C . ASP B 1 42 ? 7.109 -3.486 -13.852 1 96.75 42 ASP B C 1
ATOM 929 O O . ASP B 1 42 ? 6.883 -2.531 -14.602 1 96.75 42 ASP B O 1
ATOM 933 N N . TYR B 1 43 ? 6.391 -3.805 -12.797 1 97.62 43 TYR B N 1
ATOM 934 C CA . TYR B 1 43 ? 5.188 -3.062 -12.445 1 97.62 43 TYR B CA 1
ATOM 935 C C . TYR B 1 43 ? 5.016 -2.994 -10.93 1 97.62 43 TYR B C 1
ATOM 937 O O . TYR B 1 43 ? 5.043 -4.023 -10.25 1 97.62 43 TYR B O 1
ATOM 945 N N . VAL B 1 44 ? 4.875 -1.857 -10.461 1 97.56 44 VAL B N 1
ATOM 946 C CA . VAL B 1 44 ? 4.52 -1.669 -9.055 1 97.56 44 VAL B CA 1
ATOM 947 C C . VAL B 1 44 ? 3.004 -1.579 -8.914 1 97.56 44 VAL B C 1
ATOM 949 O O . VAL B 1 44 ? 2.367 -0.712 -9.516 1 97.56 44 VAL B O 1
ATOM 952 N N . PRO B 1 45 ? 2.508 -2.441 -8.125 1 98.56 45 PRO B N 1
ATOM 953 C CA . PRO B 1 45 ? 1.05 -2.363 -8.008 1 98.56 45 PRO B CA 1
ATOM 954 C C . PRO B 1 45 ? 0.58 -1.063 -7.355 1 98.56 45 PRO B C 1
ATOM 956 O O . PRO B 1 45 ? 1.341 -0.422 -6.629 1 98.56 45 PRO B O 1
ATOM 959 N N . SER B 1 46 ? -0.704 -0.732 -7.68 1 97.81 46 SER B N 1
ATOM 960 C CA . SER B 1 46 ? -1.358 0.326 -6.918 1 97.81 46 SER B CA 1
ATOM 961 C C . SER B 1 46 ? -1.533 -0.074 -5.457 1 97.81 46 SER B C 1
ATOM 963 O O . SER B 1 46 ? -1.359 -1.242 -5.102 1 97.81 46 SER B O 1
ATOM 965 N N . LEU B 1 47 ? -1.899 0.875 -4.699 1 98.5 47 LEU B N 1
ATOM 966 C CA . LEU B 1 47 ? -2.139 0.591 -3.287 1 98.5 47 LEU B CA 1
ATOM 967 C C . LEU B 1 47 ? -3.301 -0.383 -3.117 1 98.5 47 LEU B C 1
ATOM 969 O O . LEU B 1 47 ? -3.23 -1.303 -2.299 1 98.5 47 LEU B O 1
ATOM 973 N N . LEU B 1 48 ? -4.371 -0.195 -3.869 1 97.75 48 LEU B N 1
ATOM 974 C CA . LEU B 1 48 ? -5.523 -1.087 -3.775 1 97.75 48 LEU B CA 1
ATOM 975 C C . LEU B 1 48 ? -5.137 -2.512 -4.156 1 97.75 48 LEU B C 1
ATOM 977 O O . LEU B 1 48 ? -5.504 -3.465 -3.467 1 97.75 48 LEU B O 1
ATOM 981 N N . LEU B 1 49 ? -4.449 -2.611 -5.211 1 98.19 49 LEU B N 1
ATOM 982 C CA . LEU B 1 49 ? -4.035 -3.932 -5.672 1 98.19 49 LEU B CA 1
ATOM 983 C C . LEU B 1 49 ? -3.111 -4.598 -4.656 1 98.19 49 LEU B C 1
ATOM 985 O O . LEU B 1 49 ? -3.244 -5.789 -4.375 1 98.19 49 LEU B O 1
ATOM 989 N N . ALA B 1 50 ? -2.188 -3.814 -4.129 1 98.69 50 ALA B N 1
ATOM 990 C CA . ALA B 1 50 ? -1.271 -4.324 -3.109 1 98.69 50 ALA B CA 1
ATOM 991 C C . ALA B 1 50 ? -2.033 -4.812 -1.882 1 98.69 50 ALA B C 1
ATOM 993 O O . ALA B 1 50 ? -1.755 -5.898 -1.364 1 98.69 50 ALA B O 1
ATOM 994 N N . LEU B 1 51 ? -2.986 -4.039 -1.484 1 98.25 51 LEU B N 1
ATOM 995 C CA . LEU B 1 51 ? -3.797 -4.434 -0.338 1 98.25 51 LEU B CA 1
ATOM 996 C C . LEU B 1 51 ? -4.598 -5.695 -0.646 1 98.25 51 LEU B C 1
ATOM 998 O O . LEU B 1 51 ? -4.754 -6.562 0.217 1 98.25 51 LEU B O 1
ATOM 1002 N N . THR B 1 52 ? -5.078 -5.82 -1.847 1 97.5 52 THR B N 1
ATOM 1003 C CA . THR B 1 52 ? -5.832 -7 -2.252 1 97.5 52 THR B CA 1
ATOM 1004 C C . THR B 1 52 ? -4.938 -8.242 -2.254 1 97.5 52 THR B C 1
ATOM 1006 O O . THR B 1 52 ? -5.348 -9.312 -1.802 1 97.5 52 THR B O 1
ATOM 1009 N N . ILE B 1 53 ? -3.764 -8.039 -2.742 1 98.5 53 ILE B N 1
ATOM 1010 C CA . ILE B 1 53 ? -2.803 -9.141 -2.752 1 98.5 53 ILE B CA 1
ATOM 1011 C C . ILE B 1 53 ? -2.518 -9.586 -1.32 1 98.5 53 ILE B C 1
ATOM 1013 O O . ILE B 1 53 ? -2.518 -10.781 -1.026 1 98.5 53 ILE B O 1
ATOM 1017 N N . CYS B 1 54 ? -2.275 -8.68 -0.435 1 98.38 54 CYS 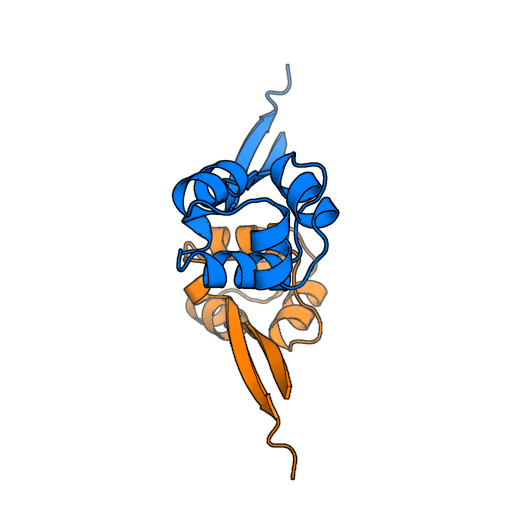B N 1
ATOM 1018 C CA . CYS B 1 54 ? -2.029 -9 0.967 1 98.38 54 CYS B CA 1
ATOM 1019 C C . CYS B 1 54 ? -3.215 -9.734 1.575 1 98.38 54 CYS B C 1
ATOM 1021 O O . CYS B 1 54 ? -3.033 -10.648 2.381 1 98.38 54 CYS B O 1
ATOM 1023 N N . ASP B 1 55 ? -4.379 -9.312 1.194 1 97 55 ASP B N 1
ATOM 1024 C CA . ASP B 1 55 ? -5.598 -9.938 1.692 1 97 55 ASP B CA 1
ATOM 1025 C C . ASP B 1 55 ? -5.672 -11.406 1.265 1 97 55 ASP B C 1
ATOM 1027 O O . ASP B 1 55 ? -6.023 -12.273 2.064 1 97 55 ASP B O 1
ATOM 1031 N N . VAL B 1 56 ? -5.344 -11.648 0.059 1 97.69 56 VAL B N 1
ATOM 1032 C CA . VAL B 1 56 ? -5.371 -13.008 -0.47 1 97.69 56 VAL B CA 1
ATOM 1033 C C . VAL B 1 56 ? -4.375 -13.883 0.293 1 97.69 56 VAL B C 1
ATOM 1035 O O . VAL B 1 56 ? -4.672 -15.031 0.622 1 97.69 56 VAL B O 1
ATOM 1038 N N . PHE B 1 57 ? -3.229 -13.266 0.58 1 98.31 57 PHE B N 1
ATOM 1039 C CA . PHE B 1 57 ? -2.197 -14.023 1.282 1 98.31 57 PHE B CA 1
ATOM 1040 C C . PHE B 1 57 ? -2.447 -14.008 2.785 1 98.31 57 PHE B C 1
ATOM 1042 O O . PHE B 1 57 ? -1.814 -14.758 3.533 1 98.31 57 PHE B O 1
ATOM 1049 N N . GLN B 1 58 ? -3.35 -13.148 3.209 1 97.81 58 GLN B N 1
ATOM 1050 C CA . GLN B 1 58 ? -3.602 -12.945 4.633 1 97.81 58 GLN B CA 1
ATOM 1051 C C . GLN B 1 58 ? -2.324 -12.555 5.367 1 97.81 58 GLN B C 1
ATOM 1053 O O . GLN B 1 58 ? -2.014 -13.109 6.422 1 97.81 58 GLN B O 1
ATOM 1058 N N . LEU B 1 59 ? -1.579 -11.68 4.828 1 98.06 59 LEU B N 1
ATOM 1059 C CA . LEU B 1 59 ? -0.334 -11.164 5.387 1 98.06 59 LEU B CA 1
ATOM 1060 C C . LEU B 1 59 ? -0.37 -9.641 5.477 1 98.06 59 LEU B C 1
ATOM 1062 O O . LEU B 1 59 ? -1.165 -8.992 4.789 1 98.06 59 LEU B O 1
ATOM 1066 N N . LYS B 1 60 ? 0.498 -9.164 6.277 1 97.75 60 LYS B N 1
ATOM 1067 C CA . LYS B 1 60 ? 0.649 -7.719 6.391 1 97.75 60 LYS B CA 1
ATOM 1068 C C . LYS B 1 60 ? 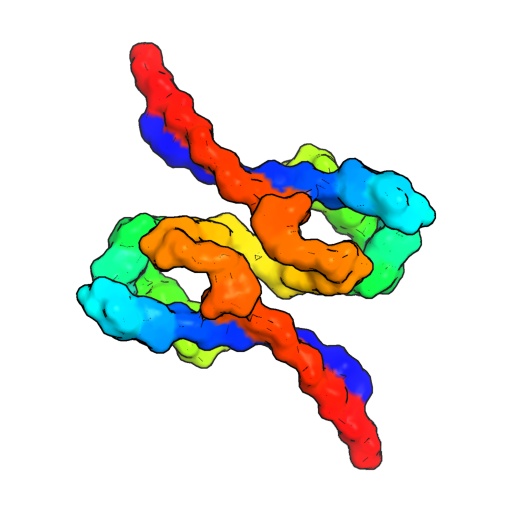1.411 -7.148 5.199 1 97.75 60 LYS B C 1
ATOM 1070 O O . LYS B 1 60 ? 2.18 -7.863 4.547 1 97.75 60 LYS B O 1
ATOM 1075 N N . MET B 1 61 ? 1.226 -5.91 4.973 1 98.12 61 MET B N 1
ATOM 1076 C CA . MET B 1 61 ? 1.828 -5.238 3.824 1 98.12 61 MET B CA 1
ATOM 1077 C C . MET B 1 61 ? 3.344 -5.414 3.824 1 98.12 61 MET B C 1
ATOM 1079 O O . MET B 1 61 ? 3.93 -5.785 2.805 1 98.12 61 MET B O 1
ATOM 1083 N N . GLU B 1 62 ? 3.93 -5.246 5.004 1 97.06 62 GLU B N 1
ATOM 1084 C CA . GLU B 1 62 ? 5.387 -5.23 5.105 1 97.06 62 GLU B CA 1
ATOM 1085 C C . GLU B 1 62 ? 5.973 -6.621 4.879 1 97.06 62 GLU B C 1
ATOM 1087 O O . GLU B 1 62 ? 7.176 -6.766 4.668 1 97.06 62 GLU B O 1
ATOM 1092 N N . ASP B 1 63 ? 5.082 -7.629 4.934 1 97.81 63 ASP B N 1
ATOM 1093 C CA . ASP B 1 63 ? 5.52 -8.992 4.66 1 97.81 63 ASP B CA 1
ATOM 1094 C C . ASP B 1 63 ? 5.547 -9.273 3.16 1 97.81 63 ASP B C 1
ATOM 1096 O O . ASP B 1 63 ? 6.125 -10.266 2.717 1 97.81 63 ASP B O 1
ATOM 1100 N N . VAL B 1 64 ? 4.992 -8.422 2.383 1 98.69 64 VAL B N 1
ATOM 1101 C CA . VAL B 1 64 ? 4.816 -8.695 0.96 1 98.69 64 VAL B CA 1
ATOM 1102 C C . VAL B 1 64 ? 5.586 -7.664 0.136 1 98.69 64 VAL B C 1
ATOM 1104 O O . VAL B 1 64 ? 6.273 -8.016 -0.826 1 98.69 64 VAL B O 1
ATOM 1107 N N . PHE B 1 65 ? 5.449 -6.406 0.552 1 98.31 65 PHE B N 1
ATOM 1108 C CA . PHE B 1 65 ? 6.098 -5.281 -0.113 1 98.31 65 PHE B CA 1
ATOM 1109 C C . PHE B 1 65 ? 6.973 -4.504 0.863 1 98.31 65 PHE B C 1
ATOM 1111 O O . PHE B 1 65 ? 6.508 -4.09 1.927 1 98.31 65 PHE B O 1
ATOM 1118 N N . VAL B 1 66 ? 8.211 -4.266 0.448 1 95.19 66 VAL B N 1
ATOM 1119 C CA . VAL B 1 66 ? 9.18 -3.668 1.362 1 95.19 66 VAL B CA 1
ATOM 1120 C C . VAL B 1 66 ? 9.805 -2.432 0.721 1 95.19 66 VAL B C 1
ATOM 1122 O O . VAL B 1 66 ? 10.219 -2.467 -0.441 1 95.19 66 VAL B O 1
ATOM 1125 N N . LEU B 1 67 ? 9.828 -1.379 1.441 1 94.12 67 LEU B N 1
ATOM 1126 C CA . LEU B 1 67 ? 10.516 -0.168 1.005 1 94.12 67 LEU B CA 1
ATOM 1127 C C . LEU B 1 67 ? 12.023 -0.346 1.071 1 94.12 67 LEU B C 1
ATOM 1129 O O . LEU B 1 67 ? 12.578 -0.612 2.141 1 94.12 67 LEU B O 1
ATOM 1133 N N . ASN B 1 68 ? 12.656 -0.268 -0.044 1 92.81 68 ASN B N 1
ATOM 1134 C CA . ASN B 1 68 ? 14.109 -0.398 -0.139 1 92.81 68 ASN B CA 1
ATOM 1135 C C . ASN B 1 68 ? 14.781 0.956 -0.348 1 92.81 68 ASN B C 1
ATOM 1137 O O . ASN B 1 68 ? 14.453 1.675 -1.295 1 92.81 68 ASN B O 1
ATOM 1141 N N . LYS B 1 69 ? 15.609 1.321 0.633 1 92.31 69 LYS B N 1
ATOM 1142 C CA . LYS B 1 69 ? 16.328 2.584 0.569 1 92.31 69 LYS B CA 1
ATOM 1143 C C . LYS B 1 69 ? 17.797 2.359 0.188 1 92.31 69 LYS B C 1
ATOM 1145 O O . LYS B 1 69 ? 18.531 1.683 0.908 1 92.31 69 LYS B O 1
ATOM 1150 N N . GLU B 1 70 ? 18.109 2.723 -1.077 1 90.06 70 GLU B N 1
ATOM 1151 C CA . GLU B 1 70 ? 19.484 2.58 -1.535 1 90.06 70 GLU B CA 1
ATOM 1152 C C . GLU B 1 70 ? 20.219 3.92 -1.514 1 90.06 70 GLU B C 1
ATOM 1154 O O . GLU B 1 70 ? 19.672 4.938 -1.945 1 90.06 70 GLU B O 1
ATOM 1159 N N . GLU B 1 71 ? 21.359 4 -0.723 1 86.31 71 GLU B N 1
ATOM 1160 C CA . GLU B 1 71 ? 22.156 5.223 -0.696 1 86.31 71 GLU B CA 1
ATOM 1161 C C . GLU B 1 71 ? 23.125 5.281 -1.874 1 86.31 71 GLU B C 1
ATOM 1163 O O . GLU B 1 71 ? 23.781 4.289 -2.195 1 86.31 71 GLU B O 1
ATOM 1168 N N . GLU B 1 72 ? 22.828 6.258 -2.789 1 77.19 72 GLU B N 1
ATOM 1169 C CA . GLU B 1 72 ? 23.828 6.445 -3.836 1 77.19 72 GLU B CA 1
ATOM 1170 C C . GLU B 1 72 ? 25.016 7.242 -3.322 1 77.19 72 GLU B C 1
ATOM 1172 O O . GLU B 1 72 ? 24.859 8.297 -2.715 1 77.19 72 GLU B O 1
ATOM 1177 N N . GLU B 1 73 ? 26.125 6.484 -2.957 1 70.38 73 GLU B N 1
ATOM 1178 C CA . GLU B 1 73 ? 27.359 7.195 -2.654 1 70.38 73 GLU B CA 1
ATOM 1179 C C . GLU B 1 73 ? 27.828 8.008 -3.854 1 70.38 73 GLU B C 1
ATOM 1181 O O . GLU B 1 73 ? 27.75 7.551 -4.996 1 70.38 73 GLU B O 1
ATOM 1186 N N . ASP B 1 74 ? 27.531 9.211 -3.744 1 63.25 74 ASP B N 1
ATOM 1187 C CA . ASP B 1 74 ? 28.266 10 -4.73 1 63.25 74 ASP B CA 1
ATOM 1188 C C . ASP B 1 74 ? 29.734 9.555 -4.812 1 63.25 74 ASP B C 1
ATOM 1190 O O . ASP B 1 74 ? 30.453 9.578 -3.811 1 63.25 74 ASP B O 1
ATOM 1194 N N . GLU B 1 75 ? 30.281 8.758 -5.633 1 46.41 75 GLU B N 1
ATOM 1195 C CA . GLU B 1 75 ? 31.719 8.812 -5.895 1 46.41 75 GLU B CA 1
ATOM 1196 C C . GLU B 1 75 ? 32.156 10.227 -6.266 1 46.41 75 GLU B C 1
ATOM 1198 O O . GLU B 1 75 ? 31.391 10.969 -6.895 1 46.41 75 GLU B O 1
#

Foldseek 3Di:
DKDKDKDFCLVVLCVVVPHDLCRLCVQLVHHSVVSVCCNVRVDDDDPSSLVSSCVVSVHDSCNTMPIDIDDDPPD/DKDKDKDFCLVVLCVVVPHDLCRLCVQLVHHSVVSVCCNVRVDDDDPSSLVSSCVVSVHDSCNTMPIDIDDDPPD

Nearest PDB structures (foldseek):
  2xj3-assembly1_A  TM=9.689E-01  e=1.228E-05  Enterococcus faecalis
  1utx-assembly1_B  TM=9.429E-01  e=7.987E-06  Enterococcus faecalis
  2xi8-assembly1_A  TM=9.669E-01  e=2.135E-05  Enterococcus faecalis
  2xj3-assembly1_B  TM=9.631E-01  e=2.903E-05  Enterococcus faecalis
  2lyk-assembly1_B  TM=9.557E-01  e=2.008E-05  Enterococcus faecalis

InterPro domains:
  IPR001387 Cro/C1-type, helix-turn-helix domain [PF01381] (10-63)
  IPR001387 Cro/C1-type, helix-turn-helix domain [PS50943] (10-64)
  IPR001387 Cro/C1-type, helix-turn-helix domain [SM00530] (9-64)
  IPR001387 Cro/C1-type, helix-turn-helix domain [cd00093] (8-64)
  IPR010982 Lambda repressor-like, DNA-binding domain superfamily [G3DSA:1.10.260.40] (5-70)
  IPR010982 Lambda repressor-like, DNA-binding domain superfamily [SSF47413] (3-71)

Organism: Bacillus cereus (strain ATCC 14579 / DSM 31 / CCUG 7414 / JCM 2152 / NBRC 15305 / NCIMB 9373 / NCTC 2599 / NRRL B-3711) (NCBI:txid226900)

pLDDT: mean 95.28, std 8.35, range [46.41, 98.88]

Radius of gyration: 16.62 Å; Cα contacts (8 Å, |Δi|>4): 205; chains: 2; bounding box: 64×45×34 Å